Protein AF-A0A2J7R9L4-F1 (afdb_monomer_lite)

Sequence (81 aa):
MGITKPGALTNDILTTATDEVASLSNKDILILWAGANGISKNNTNEALKYLTKFMEEHKRTNIILIHSLHRYDLTTISCVA

Foldseek 3Di:
DDDDDPLDALLVVLVVCVVVLVPAALVAEAEDEHDQNVLVVLNVVVSVVSVVVSCVVNVGYHYDYDDHDDDPVDDPPSDDD

Secondary structure (DSSP, 8-state):
-----TT--HHHHHHHHHHHHTT--TT-EEEEE--HHHHTTT-HHHHHHHHHHHHHHTTTSEEEEEPPPP-TTS-TTS---

pLDDT: mean 84.72, std 11.22, range [37.88, 94.62]

Organism: NCBI:txid105785

Radius of gyration: 13.28 Å; chains: 1; bounding box: 35×18×33 Å

Structure (mmCIF, N/CA/C/O backbone):
data_AF-A0A2J7R9L4-F1
#
_entry.id   AF-A0A2J7R9L4-F1
#
loop_
_atom_site.group_PDB
_atom_site.id
_atom_site.type_symbol
_atom_site.label_atom_id
_atom_site.label_alt_id
_atom_site.label_comp_id
_atom_site.label_asym_id
_atom_site.label_entity_id
_atom_site.label_seq_id
_atom_site.pdbx_PDB_ins_code
_atom_site.Cartn_x
_atom_site.Cartn_y
_atom_site.Cartn_z
_atom_site.occupancy
_atom_site.B_iso_or_equiv
_atom_site.auth_seq_id
_atom_site.auth_comp_id
_atom_site.auth_asym_id
_atom_site.auth_atom_id
_atom_site.pdbx_PDB_model_num
ATOM 1 N N . MET A 1 1 ? -15.307 -4.627 0.224 1.00 65.94 1 MET A N 1
ATOM 2 C CA . MET A 1 1 ? -14.992 -3.536 -0.723 1.00 65.94 1 MET A CA 1
ATOM 3 C C . MET A 1 1 ? -13.525 -3.656 -1.097 1.00 65.94 1 MET A C 1
ATOM 5 O O . MET A 1 1 ? -12.778 -4.210 -0.298 1.00 65.94 1 MET A O 1
ATOM 9 N N . GLY A 1 2 ? -13.123 -3.238 -2.293 1.00 83.50 2 GLY A N 1
ATOM 10 C CA . GLY A 1 2 ? -11.731 -3.333 -2.724 1.00 83.50 2 GLY A CA 1
ATOM 11 C C . GLY A 1 2 ? -11.425 -2.278 -3.776 1.00 83.50 2 GLY A C 1
ATOM 12 O O . GLY A 1 2 ? -12.188 -2.123 -4.728 1.00 83.50 2 GLY A O 1
ATOM 13 N N . ILE A 1 3 ? -10.316 -1.565 -3.595 1.00 88.12 3 ILE A N 1
ATOM 14 C CA . ILE A 1 3 ? -9.839 -0.539 -4.522 1.00 88.12 3 ILE A CA 1
ATOM 15 C C . ILE A 1 3 ? -8.772 -1.163 -5.416 1.00 88.12 3 ILE A C 1
ATOM 17 O O . ILE A 1 3 ? -7.799 -1.740 -4.936 1.00 88.12 3 ILE A O 1
ATOM 21 N N . THR A 1 4 ? -8.922 -1.001 -6.728 1.00 90.50 4 THR A N 1
ATOM 22 C CA . THR A 1 4 ? -7.866 -1.307 -7.699 1.00 90.50 4 THR A CA 1
ATOM 23 C C . THR A 1 4 ? -7.589 -0.074 -8.544 1.00 90.50 4 THR A C 1
ATOM 25 O O . THR A 1 4 ? -8.504 0.546 -9.081 1.00 90.50 4 THR A O 1
ATOM 28 N N . LYS A 1 5 ? -6.312 0.310 -8.642 1.00 91.38 5 LYS A N 1
ATOM 29 C CA . LYS A 1 5 ? -5.881 1.512 -9.366 1.00 91.38 5 LYS A CA 1
ATOM 30 C C . LYS A 1 5 ? -4.664 1.184 -10.241 1.00 91.38 5 LYS A C 1
ATOM 32 O O . LYS A 1 5 ? -3.526 1.291 -9.781 1.00 91.38 5 LYS A O 1
ATOM 37 N N . PRO A 1 6 ? -4.879 0.718 -11.484 1.00 91.50 6 PRO A N 1
ATOM 38 C CA . PRO A 1 6 ? -3.788 0.392 -12.398 1.00 91.50 6 PRO A CA 1
ATOM 39 C C . PRO A 1 6 ? -2.871 1.598 -12.642 1.00 91.50 6 PRO A C 1
ATOM 41 O O . PRO A 1 6 ? -3.338 2.729 -12.732 1.00 91.50 6 PRO A O 1
ATOM 44 N N . GLY A 1 7 ? -1.559 1.367 -12.735 1.00 89.56 7 GLY A N 1
ATOM 45 C CA . GLY A 1 7 ? -0.571 2.428 -12.989 1.00 89.56 7 GLY A CA 1
ATOM 46 C C . GLY A 1 7 ? -0.306 3.389 -11.818 1.00 89.56 7 GLY A C 1
ATOM 47 O O . GLY A 1 7 ? 0.598 4.218 -11.909 1.00 89.56 7 GLY A O 1
ATOM 48 N N . ALA A 1 8 ? -1.037 3.261 -10.708 1.00 91.00 8 ALA A N 1
ATOM 49 C CA . ALA A 1 8 ? -0.893 4.125 -9.544 1.00 91.00 8 ALA A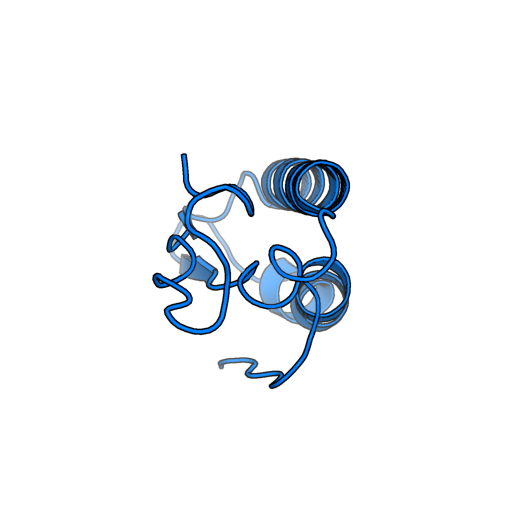 CA 1
ATOM 50 C C . ALA A 1 8 ? 0.450 3.947 -8.828 1.00 91.00 8 ALA A C 1
ATOM 52 O O . ALA A 1 8 ? 0.998 2.837 -8.751 1.00 91.00 8 ALA A O 1
ATOM 53 N N . LEU A 1 9 ? 0.955 5.041 -8.263 1.00 91.31 9 LEU A N 1
ATOM 54 C CA . LEU A 1 9 ? 2.007 4.994 -7.256 1.00 91.31 9 LEU A CA 1
ATOM 55 C C . LEU A 1 9 ? 1.404 4.687 -5.879 1.00 91.31 9 LEU A C 1
ATOM 57 O O . LEU A 1 9 ? 0.195 4.774 -5.666 1.00 91.31 9 LEU A O 1
ATOM 61 N N . THR A 1 10 ? 2.256 4.313 -4.926 1.00 91.50 10 THR A N 1
ATOM 62 C CA . THR A 1 10 ? 1.823 3.936 -3.574 1.00 91.50 10 THR A CA 1
ATOM 63 C C . THR A 1 10 ? 1.016 5.043 -2.894 1.00 91.50 10 THR A C 1
ATOM 65 O O . THR A 1 10 ? -0.039 4.764 -2.335 1.00 91.50 10 THR A O 1
ATOM 68 N N . ASN A 1 11 ? 1.443 6.303 -2.999 1.00 92.56 11 ASN A N 1
ATOM 69 C CA . ASN A 1 11 ? 0.713 7.450 -2.450 1.00 92.56 11 ASN A CA 1
ATOM 70 C C . ASN A 1 11 ? -0.700 7.578 -3.049 1.00 92.56 11 ASN A C 1
ATOM 72 O O . ASN A 1 11 ? -1.652 7.807 -2.313 1.00 92.56 11 ASN A O 1
ATOM 76 N N . ASP A 1 12 ? -0.857 7.359 -4.358 1.00 92.88 12 ASP A N 1
ATOM 77 C CA . ASP A 1 12 ? -2.149 7.500 -5.037 1.00 92.88 12 ASP A CA 1
ATOM 78 C C . ASP A 1 12 ? -3.170 6.455 -4.572 1.00 92.88 12 ASP A C 1
ATOM 80 O O . ASP A 1 12 ? -4.371 6.728 -4.605 1.00 92.88 12 ASP A O 1
ATOM 84 N N . ILE A 1 13 ? -2.702 5.255 -4.206 1.00 92.38 13 ILE A N 1
ATOM 85 C CA . ILE A 1 13 ? -3.530 4.177 -3.650 1.00 92.38 13 ILE A CA 1
ATOM 86 C C . ILE A 1 13 ? -3.905 4.520 -2.210 1.00 92.38 13 ILE A C 1
ATOM 88 O O . ILE A 1 13 ? -5.083 4.481 -1.864 1.00 92.38 13 ILE A O 1
ATOM 92 N N . LEU A 1 14 ? -2.920 4.893 -1.388 1.00 91.94 14 LEU A N 1
ATOM 93 C CA . LEU A 1 14 ? -3.129 5.164 0.035 1.00 91.94 14 LEU A CA 1
ATOM 94 C C . LEU A 1 14 ? -4.073 6.347 0.264 1.00 91.94 14 LEU A C 1
ATOM 96 O O . LEU A 1 14 ? -4.952 6.240 1.110 1.00 91.94 14 LEU A O 1
ATOM 100 N N . THR A 1 15 ? -3.962 7.420 -0.527 1.00 90.88 15 THR A N 1
ATOM 101 C CA . THR A 1 15 ? -4.881 8.568 -0.449 1.00 90.88 15 THR A CA 1
ATOM 102 C C . THR A 1 15 ? -6.315 8.194 -0.815 1.00 90.88 15 T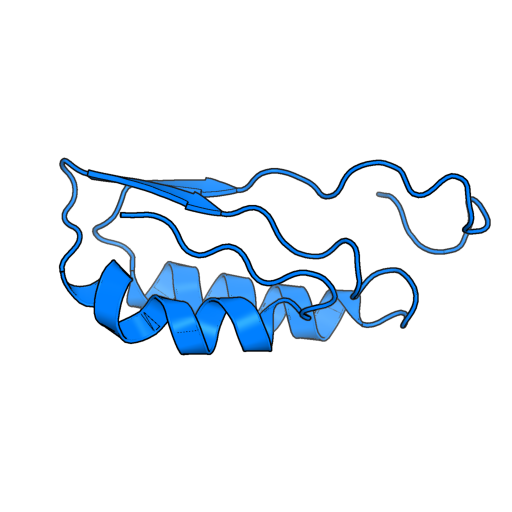HR A C 1
ATOM 104 O O . THR A 1 15 ? -7.247 8.692 -0.199 1.00 90.88 15 THR A O 1
ATOM 107 N N . THR A 1 16 ? -6.522 7.319 -1.806 1.00 88.81 16 THR A N 1
ATOM 108 C CA . THR A 1 16 ? -7.878 6.850 -2.148 1.00 88.81 16 THR A CA 1
ATOM 109 C C . THR A 1 16 ? -8.426 5.901 -1.078 1.00 88.81 16 THR A C 1
ATOM 111 O O . THR A 1 16 ? -9.619 5.911 -0.806 1.00 88.81 16 THR A O 1
ATOM 114 N N . ALA A 1 17 ? -7.559 5.107 -0.449 1.00 87.19 17 ALA A N 1
ATOM 115 C CA . ALA A 1 17 ? -7.954 4.130 0.556 1.00 87.19 17 ALA A CA 1
ATOM 116 C C . ALA A 1 17 ? -8.188 4.721 1.955 1.00 87.19 17 ALA A C 1
ATOM 118 O O . ALA A 1 17 ? -8.803 4.042 2.770 1.00 87.19 17 ALA A O 1
ATOM 119 N N . THR A 1 18 ? -7.719 5.941 2.253 1.00 85.69 18 THR A N 1
ATOM 120 C CA . THR A 1 18 ? -7.761 6.521 3.610 1.00 85.69 18 THR A CA 1
ATOM 121 C C . THR A 1 18 ? -9.155 6.461 4.235 1.00 85.69 18 THR A C 1
ATOM 123 O O . THR A 1 18 ? -9.300 5.930 5.335 1.00 85.69 18 THR A O 1
ATOM 126 N N . ASP A 1 19 ? -10.182 6.932 3.526 1.00 82.94 19 ASP A N 1
ATOM 127 C CA . ASP A 1 19 ? -11.544 7.002 4.070 1.00 82.94 19 ASP A CA 1
ATOM 128 C C . ASP A 1 19 ? -12.180 5.612 4.217 1.00 82.94 19 ASP A C 1
ATOM 130 O O . ASP A 1 19 ? -12.858 5.333 5.206 1.00 82.94 19 ASP A O 1
ATOM 134 N N . GLU A 1 20 ? -11.919 4.705 3.270 1.00 83.12 20 GLU A N 1
ATOM 135 C CA . GLU A 1 20 ? -12.421 3.329 3.341 1.00 83.12 20 GLU A CA 1
ATOM 136 C C . GLU A 1 20 ? -11.771 2.557 4.500 1.00 83.12 20 GLU A C 1
ATOM 138 O O . GLU A 1 20 ? -12.450 1.855 5.256 1.00 83.12 20 GLU A O 1
ATOM 143 N N . VAL A 1 21 ? -10.459 2.727 4.677 1.00 86.25 21 VAL A N 1
ATOM 144 C CA . VAL A 1 21 ? -9.658 2.032 5.692 1.00 86.25 21 VAL A CA 1
ATOM 145 C C . VAL A 1 21 ? -9.876 2.611 7.090 1.00 86.25 21 VAL A C 1
ATOM 147 O O . VAL A 1 21 ? -9.747 1.878 8.070 1.00 86.25 21 VAL A O 1
ATOM 150 N N . ALA A 1 22 ? -10.269 3.883 7.216 1.00 85.19 22 ALA A N 1
ATOM 151 C CA . ALA A 1 22 ? -10.559 4.513 8.507 1.00 85.19 22 ALA A CA 1
ATOM 152 C C . ALA A 1 22 ? -11.669 3.800 9.301 1.00 85.19 22 ALA A C 1
ATOM 154 O O . ALA A 1 22 ? -11.694 3.877 10.529 1.00 85.19 22 ALA A O 1
ATOM 155 N N . SER A 1 23 ? -12.566 3.089 8.612 1.00 87.44 23 SER A N 1
ATOM 156 C CA . SER A 1 23 ? -13.636 2.305 9.237 1.00 87.44 23 SER A CA 1
ATOM 157 C C . SER A 1 23 ? -13.195 0.923 9.742 1.00 87.44 23 SER A C 1
ATOM 159 O O . SER A 1 23 ? -13.931 0.295 10.505 1.00 87.44 23 SER A O 1
ATOM 161 N N . LEU A 1 24 ? -12.011 0.446 9.335 1.00 90.50 24 LEU A N 1
ATOM 162 C CA . LEU A 1 24 ? -11.523 -0.888 9.676 1.00 90.50 24 LEU A CA 1
ATOM 163 C C . LEU A 1 24 ? -11.048 -0.966 11.129 1.00 90.50 24 LEU A C 1
ATOM 165 O O . LEU A 1 24 ? -10.479 -0.029 11.692 1.00 90.50 24 LEU A O 1
ATOM 169 N N . SER A 1 25 ? -11.272 -2.130 11.728 1.00 90.62 25 SER A N 1
ATOM 170 C CA . SER A 1 25 ? -10.937 -2.445 13.111 1.00 90.62 25 SER A CA 1
ATOM 171 C C . SER A 1 25 ? -9.920 -3.586 13.204 1.00 90.62 25 SER A C 1
ATOM 173 O O . SER A 1 25 ? -9.478 -4.156 12.206 1.00 90.62 25 SER A O 1
ATOM 175 N N . ASN A 1 26 ? -9.598 -3.999 14.429 1.00 92.31 26 ASN A N 1
ATOM 176 C CA . ASN A 1 26 ? -8.698 -5.125 14.695 1.00 92.31 26 ASN A CA 1
ATOM 177 C C . ASN A 1 26 ? -9.303 -6.497 14.361 1.00 92.31 26 ASN A C 1
ATOM 179 O O . ASN A 1 26 ? -8.624 -7.512 14.514 1.00 92.31 26 ASN A O 1
ATOM 183 N N . LYS A 1 27 ? -10.572 -6.545 13.948 1.00 94.56 27 LYS A N 1
ATOM 184 C CA . LYS A 1 27 ? -11.228 -7.756 13.438 1.00 94.56 27 LYS A CA 1
ATOM 185 C C . LYS A 1 27 ? -11.120 -7.879 11.922 1.00 94.56 27 LYS A C 1
ATOM 187 O O . LYS A 1 27 ? -11.405 -8.943 11.381 1.00 94.56 27 LYS A O 1
ATOM 192 N N . ASP A 1 28 ? -10.699 -6.806 11.265 1.00 92.69 28 ASP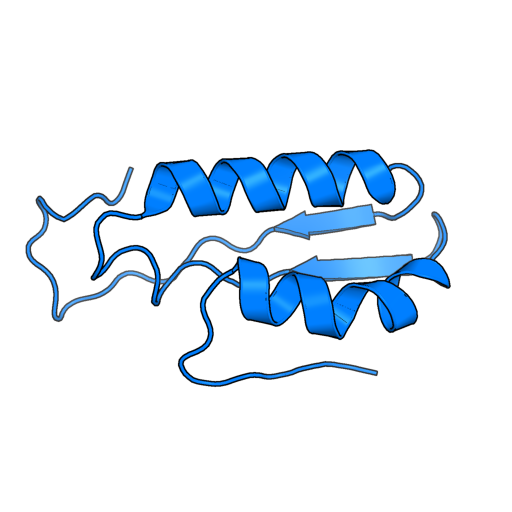 A N 1
ATOM 193 C CA . ASP A 1 28 ? -10.613 -6.717 9.821 1.00 92.69 28 ASP A CA 1
ATOM 194 C C . ASP A 1 28 ? -9.169 -6.925 9.358 1.00 92.69 28 ASP A C 1
ATOM 196 O O . ASP A 1 28 ? -8.204 -6.709 10.105 1.00 92.69 28 ASP A O 1
ATOM 200 N N . ILE A 1 29 ? -9.030 -7.369 8.110 1.00 93.19 29 ILE A N 1
ATOM 201 C CA . ILE A 1 29 ? -7.744 -7.573 7.448 1.00 93.19 29 ILE A CA 1
ATOM 202 C C . ILE A 1 29 ? -7.713 -6.697 6.201 1.00 93.19 29 ILE A C 1
ATOM 204 O O . ILE A 1 29 ? -8.539 -6.854 5.300 1.00 93.19 29 ILE A O 1
ATOM 208 N N . LEU A 1 30 ? -6.731 -5.802 6.135 1.00 93.44 30 LEU A N 1
ATOM 209 C CA . LEU A 1 30 ? -6.412 -5.035 4.941 1.00 93.44 30 LEU A CA 1
ATOM 210 C C . LEU A 1 30 ? -5.274 -5.723 4.189 1.00 93.44 30 LEU A C 1
ATOM 212 O O . LEU A 1 30 ? -4.164 -5.848 4.703 1.00 93.44 30 LEU A O 1
ATOM 216 N N . ILE A 1 31 ? -5.536 -6.122 2.947 1.00 94.19 31 ILE A N 1
ATOM 217 C CA . ILE A 1 31 ? -4.493 -6.574 2.027 1.00 94.19 31 ILE A CA 1
ATOM 218 C C . ILE A 1 31 ? -4.029 -5.364 1.221 1.00 94.19 31 ILE A C 1
ATOM 220 O O . ILE A 1 31 ? -4.800 -4.796 0.448 1.00 94.19 31 ILE A O 1
ATOM 224 N N . LEU A 1 32 ? -2.767 -4.978 1.396 1.00 93.12 32 LEU A N 1
ATOM 225 C CA . LEU A 1 32 ? -2.152 -3.870 0.678 1.00 93.12 32 LEU A CA 1
ATOM 226 C C . LEU A 1 32 ? -1.135 -4.405 -0.328 1.00 93.12 32 LEU A C 1
ATOM 228 O O . LEU A 1 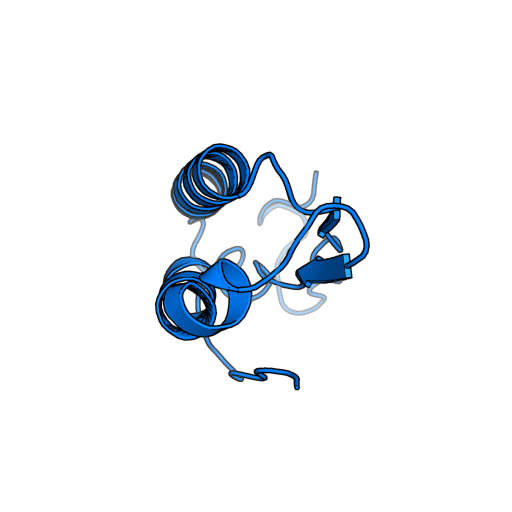32 ? -0.138 -5.022 0.045 1.00 93.12 32 LEU A O 1
ATOM 232 N N . TRP A 1 33 ? -1.372 -4.131 -1.609 1.00 92.38 33 TRP A N 1
ATOM 233 C CA . TRP A 1 33 ? -0.486 -4.534 -2.696 1.00 92.38 33 TRP A CA 1
ATOM 234 C C . TRP A 1 33 ? -0.160 -3.334 -3.585 1.00 92.38 33 TRP A C 1
ATOM 236 O O . TRP A 1 33 ? -0.991 -2.868 -4.364 1.00 92.38 33 TRP A O 1
ATOM 246 N N . ALA A 1 34 ? 1.048 -2.794 -3.425 1.00 89.38 34 ALA A N 1
ATOM 247 C CA . ALA A 1 34 ? 1.502 -1.577 -4.094 1.00 89.38 34 ALA A CA 1
ATOM 248 C C . ALA A 1 34 ? 3.025 -1.604 -4.324 1.00 89.38 34 ALA A C 1
ATOM 250 O O . ALA A 1 34 ? 3.724 -2.489 -3.843 1.00 89.38 34 ALA A O 1
ATOM 251 N N . GLY A 1 35 ? 3.548 -0.621 -5.064 1.00 86.12 35 GLY A N 1
ATOM 252 C CA . GLY A 1 35 ? 4.995 -0.389 -5.205 1.00 86.12 35 GLY A CA 1
ATOM 253 C C . GLY A 1 35 ? 5.588 -0.716 -6.577 1.00 86.12 35 GLY A C 1
ATOM 254 O O . GLY A 1 35 ? 6.558 -0.074 -6.972 1.00 86.12 35 GLY A O 1
ATOM 255 N N . ALA A 1 36 ? 4.965 -1.596 -7.369 1.00 86.75 36 ALA A N 1
ATOM 256 C CA . ALA A 1 36 ? 5.507 -2.025 -8.667 1.00 86.75 36 ALA A CA 1
ATOM 257 C C . ALA A 1 36 ? 5.792 -0.864 -9.646 1.00 86.75 36 ALA A C 1
ATOM 259 O O . ALA A 1 36 ? 6.762 -0.912 -10.400 1.00 86.75 36 ALA A O 1
ATOM 260 N N . ASN A 1 37 ? 4.980 0.198 -9.626 1.00 86.12 37 ASN A N 1
ATOM 261 C CA . ASN A 1 37 ? 5.184 1.380 -10.475 1.00 86.12 37 ASN A CA 1
ATOM 262 C C . ASN A 1 37 ? 6.242 2.349 -9.919 1.00 86.12 37 ASN A C 1
ATOM 264 O O . ASN A 1 37 ? 6.836 3.109 -10.683 1.00 86.12 37 ASN A O 1
ATOM 268 N N . GLY A 1 38 ? 6.505 2.312 -8.609 1.00 79.81 38 GLY A N 1
ATOM 269 C CA . GLY A 1 38 ? 7.538 3.122 -7.956 1.00 79.81 38 GLY A CA 1
ATOM 270 C C . GLY A 1 38 ? 8.958 2.620 -8.229 1.00 79.81 38 GLY A C 1
ATOM 271 O O . GLY A 1 38 ? 9.864 3.444 -8.348 1.00 79.81 38 GLY A O 1
ATOM 272 N N . ILE A 1 39 ? 9.133 1.303 -8.415 1.00 78.62 39 ILE A N 1
ATOM 273 C CA . ILE A 1 39 ? 10.429 0.669 -8.734 1.00 78.62 39 ILE A CA 1
ATOM 274 C C . ILE A 1 39 ? 11.022 1.264 -10.013 1.00 78.62 39 ILE A C 1
ATOM 276 O O . ILE A 1 39 ? 12.149 1.746 -10.010 1.00 78.62 39 ILE A O 1
ATOM 280 N N . SER A 1 40 ? 10.225 1.342 -11.085 1.00 69.88 40 SER A N 1
ATOM 281 C CA . SER A 1 40 ? 10.663 1.919 -12.369 1.00 69.88 40 SER A CA 1
ATOM 282 C C . SER A 1 40 ? 11.128 3.380 -12.279 1.00 69.88 40 SER A C 1
ATOM 284 O O . SER A 1 40 ? 11.837 3.8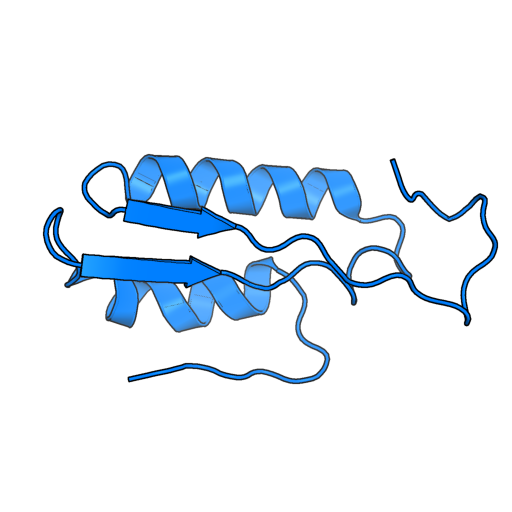59 -13.158 1.00 69.88 40 SER A O 1
ATOM 286 N N . LYS A 1 41 ? 10.735 4.092 -11.215 1.00 72.19 41 LYS A N 1
ATOM 287 C CA . LYS A 1 41 ? 11.038 5.510 -10.992 1.00 72.19 41 LYS A CA 1
ATOM 288 C C . LYS A 1 41 ? 12.106 5.732 -9.916 1.00 72.19 41 LYS A C 1
ATOM 290 O O . LYS A 1 41 ? 12.306 6.875 -9.519 1.00 72.19 41 LYS A O 1
ATOM 295 N N . ASN A 1 42 ? 12.749 4.668 -9.417 1.00 71.44 42 ASN A N 1
ATOM 296 C CA . ASN A 1 42 ? 13.697 4.712 -8.296 1.00 71.44 42 ASN A CA 1
ATOM 297 C C . ASN A 1 42 ? 13.137 5.449 -7.057 1.00 71.44 42 ASN A C 1
ATOM 299 O O . ASN A 1 42 ? 13.853 6.160 -6.355 1.00 71.44 42 ASN A O 1
ATOM 303 N N . ASN A 1 43 ? 11.827 5.318 -6.811 1.00 76.12 43 ASN A N 1
ATOM 304 C CA . ASN A 1 43 ? 11.115 6.097 -5.793 1.00 76.12 43 ASN A CA 1
ATOM 305 C C . ASN A 1 43 ? 10.752 5.273 -4.545 1.00 76.12 43 ASN A C 1
ATOM 307 O O . ASN A 1 43 ? 9.730 5.501 -3.894 1.00 76.12 43 ASN A O 1
ATOM 311 N N . THR A 1 44 ? 11.570 4.267 -4.233 1.00 81.06 44 THR A N 1
ATOM 312 C CA . THR A 1 44 ? 11.319 3.321 -3.138 1.00 81.06 44 THR A CA 1
ATOM 313 C C . THR A 1 44 ? 11.268 4.021 -1.780 1.00 81.06 44 THR A C 1
ATOM 315 O O . THR A 1 44 ? 10.384 3.729 -0.980 1.00 81.06 44 THR A O 1
ATOM 318 N N . ASN A 1 45 ? 12.145 4.999 -1.533 1.00 85.56 45 ASN A N 1
ATOM 319 C CA . ASN A 1 45 ? 12.199 5.708 -0.250 1.00 85.56 45 ASN A CA 1
ATOM 320 C C . ASN A 1 45 ? 10.923 6.511 0.045 1.00 85.56 45 ASN A C 1
ATOM 322 O O . ASN A 1 45 ? 10.406 6.447 1.160 1.00 85.56 45 ASN A O 1
ATOM 326 N N . GLU A 1 46 ? 10.372 7.224 -0.943 1.00 86.25 46 GLU A N 1
ATOM 327 C CA . GLU A 1 46 ? 9.091 7.916 -0.758 1.00 86.25 46 GLU A CA 1
ATOM 328 C C . GLU A 1 46 ? 7.959 6.912 -0.551 1.00 86.25 46 GLU A C 1
ATOM 330 O O . GLU A 1 46 ? 7.142 7.090 0.351 1.00 86.25 46 GLU A O 1
ATOM 335 N N . ALA A 1 47 ? 7.927 5.821 -1.323 1.00 86.19 47 ALA A N 1
ATOM 336 C CA . ALA A 1 47 ? 6.920 4.779 -1.138 1.00 86.19 47 ALA A CA 1
ATOM 337 C C . ALA A 1 47 ? 6.948 4.205 0.292 1.00 86.19 47 ALA A C 1
ATOM 339 O O . ALA A 1 47 ? 5.891 4.076 0.909 1.00 86.19 47 ALA A O 1
ATOM 340 N N . LEU A 1 48 ? 8.138 3.934 0.841 1.00 89.06 48 LEU A N 1
ATOM 341 C CA . LEU A 1 48 ? 8.313 3.481 2.224 1.00 89.06 48 LEU A CA 1
ATOM 342 C C . LEU A 1 48 ? 7.828 4.521 3.236 1.00 89.06 48 LEU A C 1
ATOM 344 O O . LEU A 1 48 ? 7.125 4.166 4.175 1.00 89.06 48 LEU A O 1
ATOM 348 N N . LYS A 1 49 ? 8.130 5.806 3.028 1.00 92.00 49 LYS A N 1
ATOM 349 C CA . LYS A 1 49 ? 7.654 6.889 3.899 1.00 92.00 49 LYS A CA 1
ATOM 350 C C . LYS A 1 49 ? 6.125 6.937 3.971 1.00 92.00 49 LYS A C 1
ATOM 352 O O . LYS A 1 49 ? 5.572 7.031 5.067 1.00 92.00 49 LYS A O 1
ATOM 357 N N . TYR A 1 50 ? 5.440 6.845 2.829 1.00 91.44 50 TYR A N 1
ATOM 358 C CA . TYR A 1 50 ? 3.974 6.810 2.801 1.00 91.44 50 TYR A CA 1
ATOM 359 C C . TYR A 1 50 ? 3.411 5.542 3.452 1.00 91.44 50 TYR A C 1
ATOM 361 O O . TYR A 1 50 ? 2.435 5.628 4.194 1.00 91.44 50 TYR A O 1
ATOM 369 N N . LEU A 1 51 ? 4.041 4.386 3.222 1.00 91.75 51 LEU A N 1
ATOM 370 C CA . LEU A 1 51 ? 3.643 3.119 3.840 1.00 91.75 51 LEU A CA 1
ATOM 371 C C . LEU A 1 51 ? 3.774 3.157 5.363 1.00 91.75 51 LEU A C 1
ATOM 373 O O . LEU A 1 51 ? 2.831 2.787 6.058 1.00 91.75 51 LEU A O 1
ATOM 377 N N . THR A 1 52 ? 4.908 3.629 5.884 1.00 92.56 52 THR A N 1
ATOM 378 C CA . THR A 1 52 ? 5.139 3.745 7.328 1.00 92.56 52 THR A CA 1
ATOM 379 C C . THR A 1 52 ? 4.112 4.669 7.966 1.00 92.56 52 THR A C 1
ATOM 381 O O . THR A 1 52 ? 3.468 4.276 8.935 1.00 92.56 52 THR A O 1
ATOM 384 N N . LYS A 1 53 ? 3.884 5.852 7.380 1.00 93.31 53 LYS A N 1
ATOM 385 C CA . LYS A 1 53 ? 2.873 6.794 7.874 1.00 93.31 53 LYS A CA 1
ATOM 386 C C . LYS A 1 53 ? 1.478 6.159 7.914 1.00 93.31 53 LYS A C 1
ATOM 388 O O . LYS A 1 53 ? 0.796 6.236 8.929 1.00 93.31 53 LYS A O 1
ATOM 393 N N . PHE A 1 54 ? 1.080 5.485 6.839 1.00 91.56 54 PHE A N 1
ATOM 394 C CA . PHE A 1 54 ? -0.220 4.824 6.761 1.00 91.56 54 PHE A CA 1
ATOM 395 C C . PHE A 1 54 ? -0.374 3.712 7.811 1.00 91.56 54 PHE A C 1
ATOM 397 O O . PHE A 1 54 ? -1.399 3.619 8.484 1.00 91.56 54 PHE A O 1
ATOM 404 N N . MET A 1 55 ? 0.658 2.888 8.010 1.00 90.69 55 MET A N 1
ATOM 405 C CA . MET A 1 55 ? 0.652 1.859 9.055 1.00 90.69 55 MET A CA 1
ATOM 406 C C . MET A 1 55 ? 0.573 2.464 10.463 1.00 90.69 55 MET A C 1
ATOM 408 O O . MET A 1 55 ? -0.071 1.895 11.345 1.00 90.69 55 MET A O 1
ATOM 412 N N . GLU A 1 56 ? 1.191 3.625 10.683 1.00 91.88 56 GLU A N 1
ATOM 413 C CA . GLU A 1 56 ? 1.107 4.336 11.957 1.00 91.88 56 GLU A CA 1
ATOM 414 C C . GLU A 1 56 ? -0.279 4.935 12.229 1.00 91.88 56 GLU A C 1
ATOM 416 O O . GLU A 1 56 ? -0.728 4.927 13.379 1.00 91.88 56 GLU A O 1
ATOM 421 N N . GLU A 1 57 ? -0.960 5.422 11.194 1.00 91.31 57 GLU A N 1
ATOM 422 C CA . GLU A 1 57 ? -2.323 5.964 11.278 1.00 91.31 57 GLU A CA 1
ATOM 423 C C . GLU A 1 57 ? -3.365 4.851 11.495 1.00 91.31 57 GLU A C 1
ATOM 425 O O . GLU A 1 57 ? -4.353 5.050 12.204 1.00 91.31 57 GLU A O 1
ATOM 430 N N . HIS A 1 58 ? -3.103 3.644 10.982 1.00 90.19 58 HIS A N 1
ATOM 431 C CA . HIS A 1 58 ? -4.016 2.499 11.039 1.00 90.19 58 HIS A CA 1
ATOM 432 C C . HIS A 1 58 ? -3.529 1.351 11.948 1.00 90.19 58 HIS A C 1
ATOM 434 O O . HIS A 1 58 ? -3.834 0.185 11.704 1.00 90.19 58 HIS A O 1
ATOM 440 N N . LYS A 1 59 ? -2.839 1.663 13.061 1.00 88.50 59 LYS A N 1
ATOM 441 C CA . LYS A 1 59 ? -2.294 0.679 14.037 1.00 88.50 59 LYS A CA 1
ATOM 442 C C . LYS A 1 59 ? -3.308 -0.305 14.632 1.00 88.50 59 LYS A C 1
ATOM 444 O O . LYS A 1 59 ? -2.915 -1.295 15.243 1.00 88.50 59 LYS A O 1
ATOM 449 N N . ARG A 1 60 ? -4.604 -0.004 14.538 1.00 90.06 60 ARG A N 1
ATOM 450 C CA . ARG A 1 60 ? -5.682 -0.856 15.059 1.00 90.06 60 ARG A CA 1
ATOM 451 C C . ARG A 1 60 ? -6.174 -1.887 14.045 1.00 90.06 60 ARG A C 1
ATOM 453 O O . ARG A 1 60 ? -6.981 -2.715 14.437 1.00 90.06 60 ARG A O 1
ATOM 460 N N . THR A 1 61 ? -5.700 -1.859 12.805 1.00 91.81 61 THR A N 1
ATOM 461 C CA . THR A 1 61 ? -6.130 -2.757 11.725 1.00 91.81 61 THR A CA 1
ATOM 462 C C . THR A 1 61 ? -5.032 -3.769 11.424 1.00 91.81 61 THR A C 1
ATOM 464 O O . THR A 1 61 ? -3.850 -3.426 11.437 1.00 91.81 61 THR A O 1
ATOM 467 N N . ASN A 1 62 ? -5.393 -5.019 11.125 1.00 93.94 62 ASN A N 1
ATOM 468 C CA . ASN A 1 62 ? -4.404 -6.005 10.687 1.00 93.94 62 ASN A CA 1
ATOM 469 C C . ASN A 1 62 ? -4.068 -5.749 9.216 1.00 93.94 62 ASN A C 1
ATOM 471 O O . ASN A 1 62 ? -4.948 -5.829 8.359 1.00 93.94 62 ASN A O 1
ATOM 475 N N . ILE A 1 63 ? -2.808 -5.445 8.914 1.00 93.56 63 ILE A N 1
ATOM 476 C CA . ILE A 1 63 ? -2.365 -5.125 7.553 1.00 93.56 63 ILE A CA 1
ATOM 477 C C . ILE A 1 63 ? -1.434 -6.229 7.054 1.00 93.56 63 ILE A C 1
ATOM 479 O O . ILE A 1 63 ? -0.427 -6.538 7.689 1.00 93.56 63 ILE A O 1
ATOM 483 N N . ILE A 1 64 ? -1.755 -6.795 5.893 1.00 94.62 64 ILE A N 1
ATOM 484 C CA . ILE A 1 64 ? -0.884 -7.708 5.150 1.00 94.62 64 ILE A CA 1
ATOM 485 C C . ILE A 1 64 ? -0.310 -6.934 3.967 1.00 94.62 64 ILE A C 1
ATOM 487 O O . ILE A 1 64 ? -1.031 -6.598 3.027 1.00 94.62 64 ILE A O 1
ATOM 491 N N . LEU A 1 65 ? 0.993 -6.657 4.013 1.00 91.75 65 LEU A N 1
ATOM 492 C CA . LEU A 1 65 ? 1.717 -6.039 2.908 1.00 91.75 65 LEU A CA 1
ATOM 493 C C . LEU A 1 65 ? 2.231 -7.122 1.954 1.00 91.75 65 LEU A C 1
ATOM 495 O O . LEU A 1 65 ? 3.033 -7.972 2.340 1.00 91.75 65 LEU A O 1
ATOM 499 N N . ILE A 1 66 ? 1.789 -7.075 0.700 1.00 91.62 66 ILE A N 1
ATOM 500 C CA . ILE A 1 66 ? 2.276 -7.959 -0.360 1.00 91.62 66 ILE A CA 1
ATOM 501 C C . ILE A 1 66 ? 3.418 -7.257 -1.094 1.00 91.62 66 ILE A C 1
ATOM 503 O O . ILE A 1 66 ? 3.261 -6.130 -1.570 1.00 91.62 66 ILE A O 1
ATOM 507 N N . HIS A 1 67 ? 4.560 -7.938 -1.207 1.00 83.19 67 HIS A N 1
ATOM 508 C CA . HIS A 1 67 ? 5.697 -7.446 -1.978 1.00 83.19 67 HIS A CA 1
ATOM 509 C C . HIS A 1 67 ? 5.313 -7.244 -3.453 1.00 83.19 67 HIS A C 1
ATOM 511 O O . HIS A 1 67 ? 4.499 -7.971 -4.029 1.00 83.19 67 HIS A O 1
ATOM 517 N N . SER A 1 68 ? 5.907 -6.241 -4.091 1.00 82.50 68 SER A N 1
ATOM 518 C CA . SER A 1 68 ? 5.758 -6.055 -5.532 1.00 82.50 68 SER A CA 1
ATOM 519 C C . SER A 1 68 ? 6.335 -7.253 -6.282 1.00 82.50 68 SER A C 1
ATOM 521 O O . SER A 1 68 ? 7.437 -7.702 -5.971 1.00 82.50 68 SER A O 1
ATOM 523 N N . LEU A 1 69 ? 5.621 -7.730 -7.302 1.00 83.06 69 LEU A N 1
ATOM 524 C CA . LEU A 1 69 ? 6.121 -8.796 -8.166 1.00 83.06 69 LEU A CA 1
ATOM 525 C C . LEU A 1 69 ? 7.383 -8.360 -8.912 1.00 83.06 69 LEU A C 1
ATOM 527 O O . LEU A 1 69 ? 7.577 -7.178 -9.208 1.00 83.06 69 LEU A O 1
ATOM 531 N N . HIS A 1 70 ? 8.203 -9.348 -9.257 1.00 79.12 70 HIS A N 1
ATOM 532 C CA . HIS A 1 70 ? 9.385 -9.145 -10.078 1.00 79.12 70 HIS A CA 1
ATOM 533 C C . HIS A 1 70 ? 9.022 -8.509 -11.433 1.00 79.12 70 HIS A C 1
ATOM 535 O O . HIS A 1 70 ? 8.111 -8.962 -12.128 1.00 79.12 70 HIS A O 1
ATOM 541 N N . ARG A 1 71 ? 9.747 -7.448 -11.799 1.00 79.69 71 ARG A N 1
ATOM 542 C CA . ARG A 1 71 ? 9.584 -6.690 -13.045 1.00 79.69 71 ARG A CA 1
ATOM 543 C C . ARG A 1 71 ? 10.655 -7.120 -14.045 1.00 79.69 71 ARG A C 1
ATOM 545 O O . ARG A 1 71 ? 11.749 -6.570 -14.044 1.00 79.69 71 ARG A O 1
ATOM 552 N N . TYR A 1 72 ? 10.334 -8.103 -14.889 1.00 83.31 72 TYR A N 1
ATOM 553 C CA . TYR A 1 72 ? 11.247 -8.620 -15.925 1.00 83.31 72 TYR A CA 1
ATOM 554 C C . TYR A 1 72 ? 11.654 -7.571 -16.973 1.00 83.31 72 TYR A C 1
ATOM 556 O O . TYR A 1 72 ? 12.632 -7.759 -17.689 1.00 83.31 72 TYR A O 1
ATOM 564 N N . ASP A 1 73 ? 10.889 -6.485 -17.085 1.00 82.56 73 ASP A N 1
ATOM 565 C CA . ASP A 1 73 ? 11.158 -5.352 -17.968 1.00 82.56 73 ASP A CA 1
ATOM 566 C C . ASP A 1 73 ? 12.216 -4.383 -17.418 1.00 82.56 7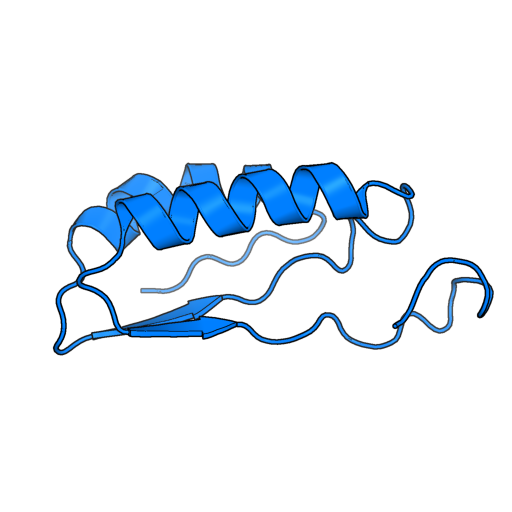3 ASP A C 1
ATOM 568 O O . ASP A 1 73 ? 12.670 -3.498 -18.142 1.00 82.56 73 ASP A O 1
ATOM 572 N N . LEU A 1 74 ? 12.618 -4.534 -16.154 1.00 74.31 74 LEU A N 1
ATOM 573 C CA . LEU A 1 74 ? 13.639 -3.707 -15.527 1.00 74.31 74 LEU A CA 1
ATOM 574 C C . LEU A 1 74 ? 14.952 -4.480 -15.364 1.00 74.31 74 LEU A C 1
ATOM 576 O O . LEU A 1 74 ? 14.979 -5.699 -15.205 1.00 74.31 74 LEU A O 1
ATOM 580 N N . THR A 1 75 ? 16.071 -3.754 -15.400 1.00 70.31 75 THR A N 1
ATOM 581 C CA . THR A 1 75 ? 17.391 -4.336 -15.120 1.00 70.31 75 THR A CA 1
ATOM 582 C C . THR A 1 75 ? 17.415 -4.860 -13.682 1.00 70.31 75 THR A C 1
ATOM 584 O O . THR A 1 75 ? 16.839 -4.246 -12.788 1.00 70.31 75 THR A O 1
ATOM 587 N N . THR A 1 76 ? 18.125 -5.960 -13.423 1.00 63.72 76 THR A N 1
ATOM 588 C CA . THR A 1 76 ? 18.273 -6.540 -12.072 1.00 63.72 76 THR A CA 1
ATOM 589 C C . THR A 1 76 ? 18.836 -5.560 -11.036 1.00 63.72 76 THR A C 1
ATOM 591 O O . THR A 1 76 ? 18.694 -5.782 -9.837 1.00 63.72 76 THR A O 1
ATOM 594 N N . ILE A 1 77 ? 19.442 -4.461 -11.489 1.00 60.25 77 ILE A N 1
ATOM 595 C CA . ILE A 1 77 ? 20.033 -3.401 -10.670 1.00 60.25 77 ILE A CA 1
ATOM 596 C C . ILE A 1 77 ? 18.995 -2.328 -10.291 1.00 60.25 77 ILE A C 1
ATOM 598 O O . ILE A 1 77 ? 19.265 -1.495 -9.432 1.00 60.25 77 ILE A O 1
ATOM 602 N N . SER A 1 78 ? 17.787 -2.331 -10.869 1.00 58.25 78 SER A N 1
ATOM 603 C CA . SER A 1 78 ? 16.737 -1.334 -10.591 1.00 58.25 78 SER A CA 1
ATOM 604 C C . SER A 1 78 ? 16.033 -1.528 -9.234 1.00 58.25 78 SER A C 1
ATOM 606 O O . SER A 1 78 ? 14.897 -1.090 -9.063 1.00 58.25 78 SER A O 1
ATOM 608 N N . CYS A 1 79 ? 16.715 -2.176 -8.287 1.00 53.28 79 CYS A N 1
ATOM 609 C CA . CYS A 1 79 ? 16.312 -2.471 -6.915 1.00 53.28 79 CYS A CA 1
ATOM 610 C C . CYS A 1 79 ? 15.166 -3.488 -6.781 1.00 53.28 79 CYS A C 1
ATOM 612 O O . CYS A 1 79 ? 13.990 -3.133 -6.708 1.00 53.28 79 CYS A O 1
ATOM 614 N N . VAL A 1 80 ? 15.551 -4.760 -6.635 1.00 45.06 80 VAL A N 1
ATOM 615 C CA . VAL A 1 80 ? 14.797 -5.755 -5.862 1.00 45.06 80 VAL A CA 1
ATOM 616 C C . VAL A 1 80 ? 15.742 -6.292 -4.786 1.00 45.06 80 VAL A C 1
ATOM 618 O O . VAL A 1 80 ? 16.595 -7.130 -5.070 1.00 45.06 80 VAL A O 1
ATOM 621 N N . ALA A 1 81 ? 15.615 -5.761 -3.573 1.00 37.88 81 ALA A N 1
ATOM 622 C CA . ALA A 1 81 ? 16.026 -6.408 -2.332 1.00 37.88 81 ALA A CA 1
ATOM 623 C C . ALA A 1 81 ? 14.881 -6.223 -1.336 1.00 37.88 81 ALA A C 1
ATOM 625 O O . ALA A 1 81 ? 14.363 -5.082 -1.270 1.00 37.88 81 ALA A O 1
#